Protein AF-A0A8H6IPA6-F1 (afdb_monomer_lite)

Radius of gyration: 30.09 Å; chains: 1; bounding box: 70×53×68 Å

Structure (mmCIF, N/CA/C/O backbone):
data_AF-A0A8H6IPA6-F1
#
_entry.id   AF-A0A8H6IPA6-F1
#
loop_
_atom_site.group_PDB
_atom_site.id
_atom_site.type_symbol
_atom_site.label_atom_id
_atom_site.label_alt_id
_atom_site.label_comp_id
_atom_site.label_asym_id
_atom_site.label_entity_id
_atom_site.label_seq_id
_atom_site.pdbx_PDB_ins_code
_atom_site.Cartn_x
_atom_site.Cartn_y
_atom_site.Cartn_z
_atom_site.occupancy
_atom_site.B_iso_or_equiv
_atom_site.auth_seq_id
_atom_site.auth_comp_id
_atom_site.auth_asym_id
_atom_site.auth_atom_id
_atom_site.pdbx_PDB_model_num
ATOM 1 N N . MET A 1 1 ? 54.882 23.396 -30.540 1.00 40.41 1 MET A N 1
ATOM 2 C CA . MET A 1 1 ? 54.458 23.831 -29.189 1.00 40.41 1 MET A CA 1
ATOM 3 C C . MET A 1 1 ? 53.652 25.117 -29.328 1.00 40.41 1 MET A C 1
ATOM 5 O O . MET A 1 1 ? 54.186 26.084 -29.851 1.00 40.41 1 MET A O 1
ATOM 9 N N . ARG A 1 2 ? 52.363 25.123 -28.965 1.00 45.41 2 ARG A N 1
ATOM 10 C CA . ARG A 1 2 ? 51.518 26.333 -28.939 1.00 45.41 2 ARG A CA 1
ATOM 11 C C . ARG A 1 2 ? 50.889 26.437 -27.550 1.00 45.41 2 ARG A C 1
ATOM 13 O O . ARG A 1 2 ? 50.126 25.560 -27.158 1.00 45.41 2 ARG A O 1
ATOM 20 N N . LEU A 1 3 ? 51.304 27.454 -26.803 1.00 44.09 3 LEU A N 1
ATOM 21 C CA . LEU A 1 3 ? 50.971 27.679 -25.399 1.00 44.09 3 LEU A CA 1
ATOM 22 C C . LEU A 1 3 ? 49.595 28.355 -25.297 1.00 44.09 3 LEU A C 1
ATOM 24 O O . LEU A 1 3 ? 49.373 29.390 -25.920 1.00 44.09 3 LEU A O 1
ATOM 28 N N . LYS A 1 4 ? 48.665 27.764 -24.540 1.00 49.78 4 LYS A N 1
ATOM 29 C CA . LYS A 1 4 ? 47.375 28.382 -24.200 1.00 49.78 4 LYS A CA 1
ATOM 30 C C . LYS A 1 4 ? 47.532 29.136 -22.877 1.00 49.78 4 LYS A C 1
ATOM 32 O O . LYS A 1 4 ? 47.851 28.505 -21.875 1.00 49.78 4 LYS A O 1
ATOM 37 N N . LEU A 1 5 ? 47.285 30.447 -22.862 1.00 50.97 5 LEU A N 1
ATOM 38 C CA . LEU A 1 5 ? 47.056 31.213 -21.633 1.00 50.97 5 LEU A CA 1
ATOM 39 C C . LEU A 1 5 ? 45.559 31.514 -21.517 1.00 50.97 5 LEU A C 1
ATOM 41 O O . LEU A 1 5 ? 45.030 32.319 -22.277 1.00 50.97 5 LEU A O 1
ATOM 45 N N . PHE A 1 6 ? 44.886 30.873 -20.564 1.00 52.19 6 PHE A N 1
ATOM 46 C CA . PHE A 1 6 ? 43.591 31.324 -20.055 1.00 52.19 6 PHE A CA 1
ATOM 47 C C . PHE A 1 6 ? 43.843 31.977 -18.695 1.00 52.19 6 PHE A C 1
ATOM 49 O O . PHE A 1 6 ? 44.247 31.305 -17.749 1.00 52.19 6 PHE A O 1
ATOM 56 N N . GLY A 1 7 ? 43.665 33.296 -18.621 1.00 49.78 7 GLY A N 1
ATOM 57 C CA . GLY A 1 7 ? 43.718 34.044 -17.369 1.00 49.78 7 GLY A CA 1
ATOM 58 C C . GLY A 1 7 ? 42.443 33.808 -16.565 1.00 49.78 7 GLY A C 1
ATOM 59 O O . GLY A 1 7 ? 41.347 34.084 -17.048 1.00 49.78 7 GLY A O 1
ATOM 60 N N . ALA A 1 8 ? 42.588 33.284 -15.351 1.00 57.47 8 ALA A N 1
ATOM 61 C CA . ALA A 1 8 ? 41.506 33.144 -14.388 1.00 57.47 8 ALA A CA 1
ATOM 62 C C . ALA A 1 8 ? 41.384 34.438 -13.570 1.00 57.47 8 ALA A C 1
ATOM 64 O O . ALA A 1 8 ? 42.304 34.800 -12.839 1.00 57.47 8 ALA A O 1
ATOM 65 N N . LEU A 1 9 ? 40.246 35.125 -13.687 1.00 53.34 9 LEU A N 1
ATOM 66 C CA . LEU A 1 9 ? 39.830 36.183 -12.769 1.00 53.34 9 LEU A CA 1
ATOM 67 C C . LEU A 1 9 ? 38.658 35.631 -11.947 1.00 53.34 9 LEU A C 1
ATOM 69 O O . LEU A 1 9 ? 37.551 35.487 -12.458 1.00 53.34 9 LEU A O 1
ATOM 73 N N . LEU A 1 10 ? 38.911 35.278 -10.688 1.00 52.81 10 LEU A N 1
ATOM 74 C CA . LEU A 1 10 ? 37.892 34.859 -9.723 1.00 52.81 10 LEU A CA 1
ATOM 75 C C . LEU A 1 10 ? 38.062 35.711 -8.465 1.00 52.81 10 LEU A C 1
ATOM 77 O O . LEU A 1 10 ? 38.731 35.336 -7.509 1.00 52.81 10 LEU A O 1
ATOM 81 N N . ALA A 1 11 ? 37.476 36.902 -8.504 1.00 58.25 11 ALA A N 1
ATOM 82 C CA . ALA A 1 11 ? 37.090 37.628 -7.307 1.00 58.25 11 ALA A CA 1
ATOM 83 C C . ALA A 1 11 ? 35.601 37.355 -7.099 1.00 58.25 11 ALA A C 1
ATOM 85 O O . ALA A 1 11 ? 34.860 37.518 -8.059 1.00 58.25 11 ALA A O 1
ATOM 86 N N . LEU A 1 12 ? 35.170 36.943 -5.902 1.00 52.62 12 LEU A N 1
ATOM 87 C CA . LEU A 1 12 ? 33.849 37.258 -5.339 1.00 52.62 12 LEU A CA 1
ATOM 88 C C . LEU A 1 12 ? 33.740 36.719 -3.895 1.00 52.62 12 LEU A C 1
ATOM 90 O O . LEU A 1 12 ? 33.810 35.515 -3.673 1.00 52.62 12 LEU A O 1
ATOM 94 N N . GLY A 1 13 ? 33.488 37.624 -2.942 1.00 53.00 13 GLY A N 1
ATOM 95 C CA . GLY A 1 13 ? 32.707 37.331 -1.735 1.00 53.00 13 GLY A CA 1
ATOM 96 C C . GLY A 1 13 ? 33.476 37.089 -0.434 1.00 53.00 13 GLY A C 1
ATOM 97 O O . GLY A 1 13 ? 33.750 35.955 -0.060 1.00 53.00 13 GLY A O 1
ATOM 98 N N . THR A 1 14 ? 33.707 38.152 0.337 1.00 54.78 14 THR A N 1
ATOM 99 C CA . THR A 1 14 ? 33.879 38.057 1.794 1.00 54.78 14 THR A CA 1
ATOM 100 C C . THR A 1 14 ? 32.574 37.543 2.412 1.00 54.78 14 THR A C 1
ATOM 102 O O . THR A 1 14 ? 31.553 38.232 2.353 1.00 54.78 14 THR A O 1
ATOM 105 N N . LEU A 1 15 ? 32.578 36.344 2.994 1.00 5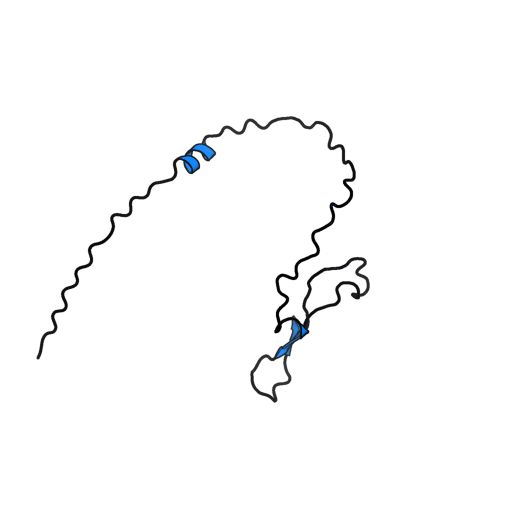4.47 15 LEU A N 1
ATOM 106 C CA . LEU A 1 15 ? 31.418 35.811 3.709 1.00 54.47 15 LEU A CA 1
ATOM 107 C C . LEU A 1 15 ? 31.280 36.526 5.066 1.00 54.47 15 LEU A C 1
ATOM 109 O O . LEU A 1 15 ? 31.891 36.123 6.053 1.00 54.47 15 LEU A O 1
ATOM 113 N N . SER A 1 16 ? 30.480 37.594 5.118 1.00 54.78 16 SER A N 1
ATOM 114 C CA . SER A 1 16 ? 29.978 38.155 6.378 1.00 54.78 16 SER A CA 1
ATOM 115 C C . SER A 1 16 ? 29.057 37.134 7.040 1.00 54.78 16 SER A C 1
ATOM 117 O O . SER A 1 16 ? 27.901 36.982 6.648 1.00 54.78 16 SER A O 1
ATOM 119 N N . GLN A 1 17 ? 29.552 36.425 8.050 1.00 56.16 17 GLN A N 1
ATOM 120 C CA . GLN A 1 17 ? 28.703 35.640 8.938 1.00 56.16 17 GLN A CA 1
ATOM 121 C C . GLN A 1 17 ? 28.037 36.594 9.935 1.00 56.16 17 GLN A C 1
ATOM 123 O O . GLN A 1 17 ? 28.578 36.902 10.994 1.00 56.16 17 GLN A O 1
ATOM 128 N N . ALA A 1 18 ? 26.854 37.093 9.577 1.00 59.00 18 ALA A N 1
ATOM 129 C CA . ALA A 1 18 ? 25.935 37.681 10.540 1.00 59.00 18 ALA A CA 1
ATOM 130 C C . ALA A 1 18 ? 25.351 36.538 11.382 1.00 59.00 18 ALA A C 1
ATOM 132 O O . ALA A 1 18 ? 24.398 35.868 10.987 1.00 59.00 18 ALA A O 1
ATOM 133 N N . PHE A 1 19 ? 25.971 36.262 12.526 1.00 61.34 19 PHE A N 1
ATOM 134 C CA . PHE A 1 19 ? 25.389 35.377 13.526 1.00 6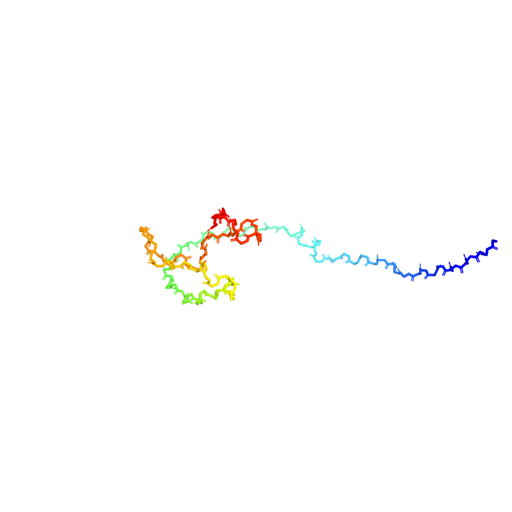1.34 19 PHE A CA 1
ATOM 135 C C . PHE A 1 19 ? 24.132 36.055 14.090 1.00 61.34 19 PHE A C 1
ATOM 137 O O . PHE A 1 19 ? 24.202 37.167 14.611 1.00 61.34 19 PHE A O 1
ATOM 144 N N . ASN A 1 20 ? 22.972 35.408 13.937 1.00 62.09 20 ASN A N 1
ATOM 145 C CA . ASN A 1 20 ? 21.698 35.907 14.453 1.00 62.09 20 ASN A CA 1
ATOM 146 C C . ASN A 1 20 ? 21.780 36.026 15.983 1.00 62.09 20 ASN A C 1
ATOM 148 O O . ASN A 1 20 ? 21.865 35.013 16.680 1.00 62.09 20 ASN A O 1
ATOM 152 N N . GLN A 1 21 ? 21.747 37.258 16.500 1.00 57.25 21 GLN A N 1
ATOM 153 C CA . GLN A 1 21 ? 21.786 37.551 17.941 1.00 57.25 21 GLN A CA 1
ATOM 154 C C . GLN A 1 21 ? 20.637 36.865 18.704 1.00 57.25 21 GLN A C 1
ATOM 156 O O . GLN A 1 21 ? 20.810 36.477 19.860 1.00 57.25 21 GLN A O 1
ATOM 161 N N . ASP A 1 22 ? 19.511 36.608 18.030 1.00 57.03 22 ASP A N 1
ATOM 162 C CA . ASP A 1 22 ? 18.358 35.885 18.578 1.00 57.03 22 ASP A CA 1
ATOM 163 C C . ASP A 1 22 ? 18.712 34.472 19.065 1.00 57.03 22 ASP A C 1
ATOM 165 O O . ASP A 1 22 ? 18.192 34.018 20.084 1.00 57.03 22 ASP A O 1
ATOM 169 N N . ALA A 1 23 ? 19.649 33.787 18.398 1.00 59.06 23 ALA A N 1
ATOM 170 C CA . ALA A 1 23 ? 20.075 32.445 18.795 1.00 59.06 23 ALA A CA 1
ATOM 171 C C . ALA A 1 23 ? 20.902 32.448 20.093 1.00 59.06 23 ALA A C 1
ATOM 173 O O . ALA A 1 23 ? 20.875 31.472 20.843 1.00 59.06 23 ALA A O 1
ATOM 174 N N . ILE A 1 24 ? 21.608 33.547 20.382 1.00 57.06 24 ILE A N 1
ATOM 175 C CA . ILE A 1 24 ? 22.407 33.687 21.606 1.00 57.06 24 ILE A CA 1
ATOM 176 C C . ILE A 1 24 ? 21.515 34.060 22.803 1.00 57.06 24 ILE A C 1
ATOM 178 O O . ILE A 1 24 ? 21.727 33.548 23.902 1.00 57.06 24 ILE A O 1
ATOM 182 N N . ASN A 1 25 ? 20.451 34.848 22.602 1.00 60.66 25 ASN A N 1
ATOM 183 C CA . ASN A 1 25 ? 19.546 35.243 23.693 1.00 60.66 25 ASN A CA 1
ATOM 184 C C . ASN A 1 25 ? 18.662 34.100 24.232 1.00 60.66 25 ASN A C 1
ATOM 186 O O . ASN A 1 25 ? 18.307 34.105 25.412 1.00 60.66 25 ASN A O 1
ATOM 190 N N . VAL A 1 26 ? 18.352 33.079 23.424 1.00 60.47 26 VAL A N 1
ATOM 191 C CA . VAL A 1 26 ? 17.564 31.910 23.873 1.00 60.47 26 VAL A CA 1
ATOM 192 C C . VAL A 1 26 ? 18.317 31.068 24.913 1.00 60.47 26 VAL A C 1
ATOM 194 O O . VAL A 1 26 ? 17.692 30.463 25.786 1.00 60.47 26 VAL A O 1
ATOM 197 N N . PHE A 1 27 ? 19.653 31.057 24.874 1.00 62.22 27 PHE A N 1
ATOM 198 C CA . PHE A 1 27 ? 20.469 30.321 25.846 1.00 62.22 27 PHE A CA 1
ATOM 199 C C . PHE A 1 27 ? 20.601 31.024 27.201 1.00 62.22 27 PHE A C 1
ATOM 201 O O . PHE A 1 27 ? 20.837 30.348 28.198 1.00 62.22 27 PHE A O 1
ATOM 208 N N . ASN A 1 28 ? 20.400 32.343 27.256 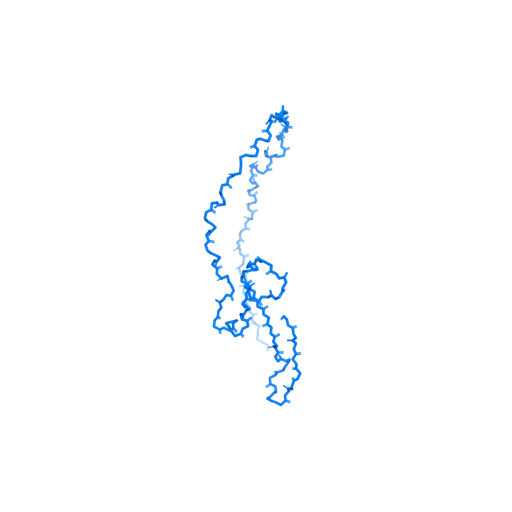1.00 61.47 28 ASN A N 1
ATOM 209 C CA . ASN A 1 28 ? 20.537 33.142 28.479 1.00 61.47 28 ASN A CA 1
ATOM 210 C C . ASN A 1 28 ? 19.215 33.300 29.256 1.00 61.47 28 ASN A C 1
ATOM 212 O O . ASN A 1 28 ? 19.112 34.091 30.189 1.00 61.47 28 ASN A O 1
ATOM 216 N N . SER A 1 29 ? 18.175 32.573 28.845 1.00 60.56 29 SER A N 1
ATOM 217 C CA . SER A 1 29 ? 16.874 32.600 29.504 1.00 60.56 29 SER A CA 1
ATOM 218 C C . SER A 1 29 ? 16.870 31.622 30.679 1.00 60.56 29 SER A C 1
ATOM 220 O O . SER A 1 29 ? 16.657 30.420 30.494 1.00 60.56 29 SER A O 1
ATOM 222 N N . ASP A 1 30 ? 17.075 32.140 31.891 1.00 55.72 30 ASP A N 1
ATOM 223 C CA . ASP A 1 30 ? 16.801 31.425 33.137 1.00 55.72 30 ASP A CA 1
ATOM 224 C C . ASP A 1 30 ? 15.346 30.946 33.131 1.00 55.72 30 ASP A C 1
ATOM 226 O O . ASP A 1 30 ? 14.397 31.704 33.347 1.00 55.72 30 ASP A O 1
ATOM 230 N N . ARG A 1 31 ? 15.150 29.658 32.832 1.00 60.53 31 ARG A N 1
ATOM 231 C CA . ARG A 1 31 ? 13.828 29.029 32.837 1.00 60.53 31 ARG A CA 1
ATOM 232 C C . ARG A 1 31 ? 13.342 28.906 34.276 1.00 60.53 31 ARG A C 1
ATOM 234 O O . ARG A 1 31 ? 13.447 27.845 34.895 1.00 60.53 31 ARG A O 1
ATOM 241 N N . LEU A 1 32 ? 12.744 29.973 34.793 1.00 54.94 32 LEU A N 1
ATOM 242 C CA . LEU A 1 32 ? 11.874 29.900 35.958 1.00 54.94 32 LEU A CA 1
ATOM 243 C C . LEU A 1 32 ? 10.665 29.037 35.586 1.00 54.94 32 LEU A C 1
ATOM 245 O O . LEU A 1 32 ? 9.711 29.464 34.945 1.00 54.94 32 LEU A O 1
ATOM 249 N N . ARG A 1 33 ? 10.767 27.762 35.952 1.00 55.59 33 ARG A N 1
ATOM 250 C CA . ARG A 1 33 ? 9.754 26.723 35.794 1.00 55.59 33 ARG A CA 1
ATOM 251 C C . ARG A 1 33 ? 8.472 27.158 36.531 1.00 55.59 33 ARG A C 1
ATOM 253 O O . ARG A 1 33 ? 8.492 27.180 37.763 1.00 55.59 33 ARG A O 1
ATOM 260 N N . PRO A 1 34 ? 7.346 27.460 35.852 1.00 53.47 34 PRO A N 1
ATOM 261 C CA . PRO A 1 34 ? 6.114 27.781 36.555 1.00 53.47 34 PRO A CA 1
ATOM 262 C C . PRO A 1 34 ? 5.562 26.500 37.181 1.00 53.47 34 PRO A C 1
ATOM 264 O O . PRO A 1 34 ? 5.132 25.568 36.498 1.00 53.47 34 PRO A O 1
ATOM 267 N N . LYS A 1 35 ? 5.598 26.435 38.512 1.00 57.09 35 LYS A N 1
ATOM 268 C CA . LYS A 1 35 ? 4.976 25.374 39.302 1.00 57.09 35 LYS A CA 1
ATOM 269 C C . LYS A 1 35 ? 3.481 25.672 39.430 1.00 57.09 35 LYS A C 1
ATOM 271 O O . LYS A 1 35 ? 3.041 26.127 40.471 1.00 57.09 35 LYS A O 1
ATOM 276 N N . ASN A 1 36 ? 2.710 25.386 38.382 1.00 55.81 36 ASN A N 1
ATOM 277 C CA . ASN A 1 36 ? 1.249 25.299 38.461 1.00 55.81 36 ASN A CA 1
ATOM 278 C C . ASN A 1 36 ? 0.785 23.943 37.920 1.00 55.81 36 ASN A C 1
ATOM 280 O O . ASN A 1 36 ? 0.354 23.799 36.782 1.00 55.81 36 ASN A O 1
ATOM 284 N N . ARG A 1 37 ? 0.893 22.923 38.780 1.00 54.28 37 ARG A N 1
ATOM 285 C CA . ARG A 1 37 ? 0.053 21.723 38.712 1.00 54.28 37 ARG A CA 1
ATOM 286 C C . ARG A 1 37 ? -1.284 22.082 39.362 1.00 54.28 37 ARG A C 1
ATOM 288 O O . ARG A 1 37 ? -1.454 21.877 40.558 1.00 54.28 37 ARG A O 1
ATOM 295 N N . ALA A 1 38 ? -2.204 22.628 38.580 1.00 54.25 38 ALA A N 1
ATOM 296 C CA . ALA A 1 38 ? -3.616 22.675 38.928 1.00 54.25 38 ALA A CA 1
ATOM 297 C C . ALA A 1 38 ? -4.367 21.847 37.877 1.00 54.25 38 ALA A C 1
ATOM 299 O O . ALA A 1 38 ? -4.323 22.170 36.696 1.00 54.25 38 ALA A O 1
ATOM 300 N N . SER A 1 39 ? -4.943 20.731 38.336 1.00 49.81 39 SER A N 1
ATOM 301 C CA . SER A 1 39 ? -5.987 19.916 37.694 1.00 49.81 39 SER A CA 1
ATOM 302 C C . SER A 1 39 ? -5.905 19.732 36.171 1.00 49.81 39 SER A C 1
ATOM 304 O O . SER A 1 39 ? -6.413 20.543 35.400 1.00 49.81 39 SER A O 1
ATOM 306 N N . ILE A 1 40 ? -5.403 18.571 35.738 1.00 51.16 40 ILE A N 1
ATOM 307 C CA . ILE A 1 40 ? -5.809 17.991 34.452 1.00 51.16 40 ILE A CA 1
ATOM 308 C C . ILE A 1 40 ? -7.282 17.605 34.613 1.00 51.16 40 ILE A C 1
ATOM 310 O O . ILE A 1 40 ? -7.610 16.504 35.046 1.00 51.16 40 ILE A O 1
ATOM 314 N N . GLN A 1 41 ? -8.178 18.548 34.345 1.00 51.25 41 GLN A N 1
ATOM 315 C CA . GLN A 1 41 ? -9.575 18.246 34.104 1.00 51.25 41 GLN A CA 1
ATOM 316 C C . GLN A 1 41 ? -9.650 17.776 32.654 1.00 51.25 41 GLN A C 1
ATOM 318 O O . GLN A 1 41 ? -9.696 18.575 31.725 1.00 51.25 41 GLN A O 1
ATOM 323 N N . SER A 1 42 ? -9.562 16.462 32.460 1.00 53.28 42 SER A N 1
ATOM 324 C CA . SER A 1 42 ? -9.814 15.814 31.178 1.00 53.28 42 SER A CA 1
ATOM 325 C C . SER A 1 42 ? -11.303 15.934 30.864 1.00 53.28 42 SER A C 1
ATOM 327 O O . SER A 1 42 ? -12.086 15.032 31.157 1.00 53.28 42 SER A O 1
ATOM 329 N N . THR A 1 43 ? -11.716 17.067 30.302 1.00 56.91 43 THR A N 1
ATOM 330 C CA . THR A 1 43 ? -12.924 17.097 29.485 1.00 56.91 43 THR A CA 1
ATOM 331 C C . THR A 1 43 ? -12.668 16.178 28.288 1.00 56.91 43 THR A C 1
ATOM 333 O O . THR A 1 43 ? -11.668 16.366 27.590 1.00 56.91 43 THR A O 1
ATOM 336 N N . PRO A 1 44 ? -13.508 15.159 28.033 1.00 55.19 44 PRO A N 1
ATOM 337 C CA . PRO A 1 44 ? -13.451 14.448 26.770 1.00 55.19 44 PRO A CA 1
ATOM 338 C C . PRO A 1 44 ? -13.875 15.442 25.690 1.00 55.19 44 PRO A C 1
ATOM 340 O O . PRO A 1 44 ? -15.062 15.670 25.465 1.00 55.19 44 PRO A O 1
ATOM 343 N N . GLN A 1 45 ? -12.897 16.103 25.068 1.00 53.78 45 GLN A N 1
ATOM 344 C CA . GLN A 1 45 ? -13.134 16.792 23.811 1.00 53.78 45 GLN A CA 1
ATOM 345 C C . GLN A 1 45 ? -13.643 15.732 22.828 1.00 53.78 45 GLN A C 1
ATOM 347 O O . GLN A 1 45 ? -12.956 14.725 22.628 1.00 53.78 45 GLN A O 1
ATOM 352 N N . PRO A 1 46 ? -14.829 15.923 22.221 1.00 58.25 46 PRO A N 1
ATOM 35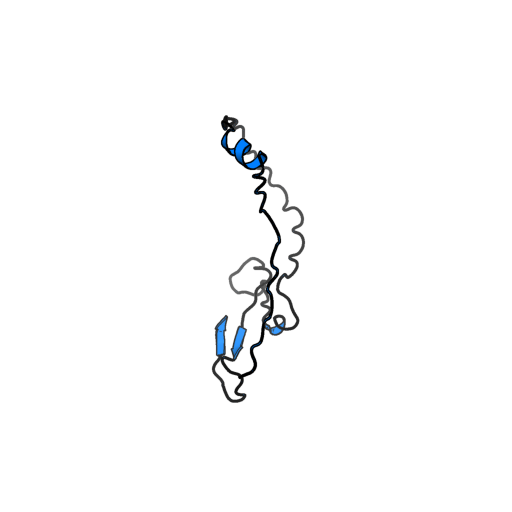3 C CA . PRO A 1 46 ? -15.210 15.140 21.058 1.00 58.25 46 PRO A CA 1
ATOM 354 C C . PRO A 1 46 ? -14.059 15.245 20.055 1.00 58.25 46 PRO A C 1
ATOM 356 O O . PRO A 1 46 ? -13.545 16.358 19.889 1.00 58.25 46 PRO A O 1
ATOM 359 N N . PRO A 1 47 ? -13.617 14.142 19.425 1.00 60.47 47 PRO A N 1
ATOM 360 C CA . PRO A 1 47 ? -12.575 14.209 18.414 1.00 60.47 47 PRO A CA 1
ATOM 361 C C . PRO A 1 47 ? -13.010 15.239 17.375 1.00 60.47 47 PRO A C 1
ATOM 363 O O . PRO A 1 47 ? -13.990 15.048 16.654 1.00 60.47 47 PRO A O 1
ATOM 366 N N . THR A 1 48 ? -12.329 16.384 17.371 1.00 53.38 48 THR A N 1
ATOM 367 C CA . THR A 1 48 ? -12.519 17.424 16.373 1.00 53.38 48 THR A CA 1
ATOM 368 C C . THR A 1 48 ? -12.327 16.752 15.031 1.00 53.38 48 THR A C 1
ATOM 370 O O . THR A 1 48 ? -11.301 16.106 14.824 1.00 53.38 48 THR A O 1
ATOM 373 N N . ALA A 1 49 ? -13.363 16.835 14.189 1.00 57.91 49 ALA A N 1
ATOM 374 C CA . ALA A 1 49 ? -13.468 16.185 12.890 1.00 57.91 49 ALA A CA 1
ATOM 375 C C . ALA A 1 49 ? -12.090 16.097 12.231 1.00 57.91 49 ALA A C 1
ATOM 377 O O . ALA A 1 49 ? -11.539 17.096 11.758 1.00 57.91 49 ALA A O 1
ATOM 378 N N . GLN A 1 50 ? -11.503 14.902 12.310 1.00 57.97 50 GLN A N 1
ATOM 379 C CA . GLN A 1 50 ? -10.189 14.627 11.770 1.00 57.97 50 GLN A CA 1
ATOM 380 C C . GLN A 1 50 ? -10.290 14.934 10.285 1.00 57.97 50 GLN A C 1
ATOM 382 O O . GLN A 1 50 ? -11.083 14.322 9.569 1.00 57.97 50 GLN A O 1
ATOM 387 N N . LYS A 1 51 ? -9.542 15.946 9.842 1.00 55.94 51 LYS A N 1
ATOM 388 C CA . LYS A 1 51 ? -9.346 16.248 8.427 1.00 55.94 51 LYS A CA 1
ATOM 389 C C . LYS A 1 51 ? -9.106 14.912 7.728 1.00 55.94 51 LYS A C 1
ATOM 391 O O . LYS A 1 51 ? -8.145 14.233 8.089 1.00 55.94 51 LYS A O 1
ATOM 396 N N . ALA A 1 52 ? -10.010 14.527 6.823 1.00 60.03 52 ALA A N 1
ATOM 397 C CA . ALA A 1 52 ? -9.935 13.246 6.127 1.00 60.03 52 ALA A CA 1
ATOM 398 C C . ALA A 1 52 ? -8.489 13.032 5.657 1.00 60.03 52 ALA A C 1
ATOM 400 O O . ALA A 1 52 ? -7.902 13.987 5.122 1.00 60.03 52 ALA A O 1
ATOM 401 N N . PRO A 1 53 ? -7.880 11.861 5.917 1.00 63.00 53 PRO A N 1
ATOM 402 C CA . PRO A 1 53 ? -6.475 11.652 5.625 1.00 63.00 53 PRO A CA 1
ATOM 403 C C . PRO A 1 53 ? -6.269 11.879 4.132 1.00 63.00 53 PRO A C 1
ATOM 405 O O . PRO A 1 53 ? -6.722 11.113 3.288 1.00 63.00 53 PRO A O 1
ATOM 408 N N . THR A 1 54 ? -5.632 12.998 3.798 1.00 76.75 54 THR A N 1
ATOM 409 C CA . THR A 1 54 ? -5.195 13.257 2.434 1.00 76.75 54 THR A CA 1
ATOM 410 C C . THR A 1 54 ? -4.128 12.213 2.149 1.00 76.75 54 THR A C 1
ATOM 412 O O . THR A 1 54 ? -3.101 12.206 2.829 1.00 76.75 54 THR A O 1
ATOM 415 N N . GLN A 1 55 ? -4.406 11.303 1.216 1.00 86.94 55 GLN A N 1
ATOM 416 C CA . GLN A 1 55 ? -3.473 10.250 0.829 1.00 86.94 55 GLN A CA 1
ATOM 417 C C . GLN A 1 55 ? -2.197 10.913 0.300 1.00 86.94 55 GLN A C 1
ATOM 419 O O . GLN A 1 55 ? -2.216 11.573 -0.740 1.00 86.94 55 GLN A O 1
ATOM 424 N N . ARG A 1 56 ? -1.105 10.822 1.061 1.00 92.88 56 ARG A N 1
ATOM 425 C CA . ARG A 1 56 ? 0.155 11.526 0.787 1.00 92.88 56 ARG A CA 1
ATOM 426 C C . ARG A 1 56 ? 0.953 10.853 -0.318 1.00 92.88 56 ARG A C 1
ATOM 428 O O . ARG A 1 56 ? 1.724 11.526 -0.995 1.00 92.88 56 ARG A O 1
ATOM 435 N N . PHE A 1 57 ? 0.791 9.542 -0.474 1.00 94.38 57 PHE A N 1
ATOM 436 C CA . PHE A 1 57 ? 1.598 8.704 -1.357 1.00 94.38 57 PHE A CA 1
ATOM 437 C C . PHE A 1 57 ? 0.765 8.011 -2.438 1.00 94.38 57 PHE A C 1
ATOM 439 O O . PHE A 1 57 ? 1.301 7.195 -3.195 1.00 94.38 57 PHE A O 1
ATOM 446 N N . LEU A 1 58 ? -0.525 8.346 -2.562 1.00 96.06 58 LEU A N 1
ATOM 447 C CA . LEU A 1 58 ? -1.352 7.818 -3.638 1.00 96.06 58 LEU A CA 1
ATOM 448 C C . LEU A 1 58 ? -0.996 8.505 -4.956 1.00 96.06 58 LEU A C 1
ATOM 450 O O . LEU A 1 58 ? -1.250 9.686 -5.173 1.00 96.06 58 LEU A O 1
ATOM 454 N N . THR A 1 59 ? -0.429 7.719 -5.860 1.00 96.81 59 THR A N 1
ATOM 455 C CA . THR A 1 59 ? -0.052 8.104 -7.219 1.00 96.81 59 THR A CA 1
ATOM 456 C C . THR A 1 59 ? -0.565 7.045 -8.188 1.00 96.81 59 THR A C 1
ATOM 458 O O . THR A 1 59 ? -0.979 5.958 -7.777 1.00 96.81 59 THR A O 1
ATOM 461 N N . ASP A 1 60 ? -0.477 7.295 -9.495 1.00 97.44 60 ASP A N 1
ATOM 462 C CA . ASP A 1 60 ? -0.840 6.282 -10.495 1.00 97.44 60 ASP A CA 1
ATOM 463 C C . ASP A 1 60 ? -0.013 4.992 -10.376 1.00 97.44 60 ASP A C 1
ATOM 465 O O . ASP A 1 60 ? -0.489 3.916 -10.734 1.00 97.44 60 ASP A O 1
ATOM 469 N N . LYS A 1 61 ? 1.217 5.079 -9.849 1.00 95.75 61 LYS A N 1
ATOM 470 C CA . LYS A 1 61 ? 2.118 3.930 -9.687 1.00 95.75 61 LYS A CA 1
ATOM 471 C C . LYS A 1 61 ? 1.835 3.123 -8.420 1.00 95.75 61 LYS A C 1
ATOM 473 O O . LYS A 1 61 ? 1.958 1.900 -8.463 1.00 95.75 61 LYS A O 1
ATOM 478 N N . SER A 1 62 ? 1.453 3.780 -7.323 1.00 96.44 62 SER A N 1
ATOM 479 C CA . SER A 1 62 ? 1.161 3.126 -6.039 1.00 96.44 62 SER A CA 1
ATOM 480 C C . SER A 1 62 ? -0.281 2.630 -5.922 1.00 96.44 62 SER A C 1
ATOM 482 O O . SER A 1 62 ? -0.546 1.742 -5.119 1.00 96.44 62 SER A O 1
ATOM 484 N N . ARG A 1 63 ? -1.204 3.120 -6.766 1.00 97.12 63 ARG A N 1
ATOM 485 C CA . ARG A 1 63 ? -2.631 2.743 -6.749 1.00 97.12 63 ARG A CA 1
ATOM 486 C C . ARG A 1 63 ? -2.876 1.232 -6.742 1.00 97.12 63 ARG A C 1
ATOM 488 O O . ARG A 1 63 ? -3.779 0.768 -6.060 1.00 97.12 63 ARG A O 1
ATOM 495 N N . LYS A 1 64 ? -2.068 0.464 -7.477 1.00 97.38 64 LYS A N 1
ATOM 496 C CA . LYS A 1 64 ? -2.195 -1.003 -7.558 1.00 97.38 64 LYS A CA 1
ATOM 497 C C . LYS A 1 64 ? -1.830 -1.746 -6.267 1.00 97.38 64 LYS A C 1
ATOM 499 O O . LYS A 1 64 ? -2.096 -2.934 -6.173 1.00 97.38 64 LYS A O 1
ATOM 504 N N . PHE A 1 65 ? -1.214 -1.058 -5.312 1.00 97.44 65 PHE A N 1
ATOM 505 C CA . PHE A 1 65 ? -0.758 -1.617 -4.042 1.00 97.44 65 PHE A CA 1
ATOM 506 C C . PHE A 1 65 ? -1.590 -1.135 -2.853 1.00 97.44 65 PHE A C 1
ATOM 508 O O . PHE A 1 65 ? -1.211 -1.382 -1.717 1.00 97.44 65 PHE A O 1
ATOM 515 N N . VAL A 1 66 ? -2.684 -0.402 -3.086 1.00 96.94 66 VAL A N 1
ATOM 516 C CA . VAL A 1 66 ? -3.526 0.134 -2.010 1.00 96.94 66 VAL A CA 1
ATOM 517 C C . VAL A 1 66 ? -4.161 -1.008 -1.223 1.00 96.94 66 VAL A C 1
ATOM 519 O O . VAL A 1 66 ? -4.798 -1.891 -1.796 1.00 96.94 66 VAL A O 1
ATOM 522 N N . VAL A 1 67 ? -4.032 -0.947 0.100 1.00 96.31 67 VAL A N 1
ATOM 523 C CA . VAL A 1 67 ? -4.671 -1.886 1.024 1.00 96.31 67 VAL A CA 1
ATOM 524 C C . VAL A 1 67 ? -5.980 -1.293 1.533 1.00 96.31 67 VAL A C 1
ATOM 526 O O . VAL A 1 67 ? -6.050 -0.114 1.882 1.00 96.31 67 VAL A O 1
ATOM 529 N N . ASN A 1 68 ? -7.025 -2.119 1.614 1.00 95.62 68 ASN A N 1
ATOM 530 C CA . ASN A 1 68 ? -8.240 -1.737 2.324 1.00 95.62 68 ASN A CA 1
ATOM 531 C C . ASN A 1 68 ? -8.007 -1.849 3.838 1.00 95.62 68 ASN A C 1
ATOM 533 O O . ASN A 1 68 ? -8.138 -2.930 4.411 1.00 95.62 68 ASN A O 1
ATOM 537 N N . GLY A 1 69 ? -7.687 -0.721 4.473 1.00 93.62 69 GLY A N 1
ATOM 538 C CA . GLY A 1 69 ? -7.369 -0.652 5.898 1.00 93.62 69 GLY A CA 1
ATOM 539 C C . GLY A 1 69 ? -8.502 -1.055 6.846 1.00 93.62 69 GLY A C 1
ATOM 540 O O . GLY A 1 69 ? -8.229 -1.427 7.981 1.00 93.62 69 GLY A O 1
ATOM 541 N N . THR A 1 70 ? -9.754 -1.054 6.376 1.00 96.12 70 THR A N 1
ATOM 542 C CA . THR A 1 70 ? -10.931 -1.478 7.163 1.00 96.12 70 THR A CA 1
ATOM 543 C C . THR A 1 70 ? -11.238 -2.971 7.064 1.00 96.12 70 THR A C 1
ATOM 545 O O . THR A 1 70 ? -12.045 -3.486 7.831 1.00 96.12 70 THR A O 1
ATOM 548 N N . ALA A 1 71 ? -10.620 -3.670 6.110 1.00 96.25 71 ALA A N 1
ATOM 549 C CA . ALA A 1 71 ? -10.883 -5.081 5.836 1.00 96.25 71 ALA A CA 1
ATOM 550 C C . ALA A 1 71 ? -9.793 -6.013 6.389 1.00 96.25 71 ALA A C 1
ATOM 552 O O . ALA A 1 71 ? -9.775 -7.198 6.059 1.00 96.25 71 ALA A O 1
ATOM 553 N N . ILE A 1 72 ? -8.868 -5.489 7.196 1.00 96.06 72 ILE A N 1
ATOM 554 C CA . ILE A 1 72 ? -7.801 -6.285 7.798 1.00 96.06 72 ILE A CA 1
ATOM 555 C C . ILE A 1 72 ? -8.398 -7.112 8.952 1.00 96.06 72 ILE A C 1
ATOM 557 O O . ILE A 1 72 ? -9.005 -6.528 9.854 1.00 96.06 72 ILE A O 1
ATOM 561 N N . PRO A 1 73 ? -8.237 -8.451 8.957 1.00 97.25 73 PRO A N 1
ATOM 562 C CA . PRO A 1 73 ? -8.722 -9.292 10.048 1.00 97.25 73 PRO A CA 1
ATOM 563 C C . PRO A 1 73 ? -8.153 -8.858 11.401 1.00 97.25 73 PRO A C 1
ATOM 565 O O . PRO A 1 73 ? -6.985 -8.487 11.494 1.00 97.25 73 PRO A O 1
ATOM 568 N N . ASP A 1 74 ? -8.987 -8.910 12.440 1.00 97.31 74 ASP A N 1
ATOM 569 C CA . ASP A 1 74 ? -8.629 -8.610 13.835 1.00 97.31 74 ASP A CA 1
ATOM 570 C C . ASP A 1 74 ? -8.126 -7.177 14.108 1.00 97.31 74 ASP A C 1
ATOM 572 O O . ASP A 1 74 ? -7.688 -6.870 15.219 1.00 97.31 74 ASP A O 1
ATOM 576 N N . VAL A 1 75 ? -8.243 -6.268 13.134 1.00 95.94 75 VAL A N 1
ATOM 577 C CA . VAL A 1 75 ? -7.917 -4.847 13.293 1.00 95.94 75 VAL A CA 1
ATOM 578 C C . VAL A 1 75 ? -9.220 -4.038 13.369 1.00 95.94 75 VAL A C 1
ATOM 580 O O . VAL A 1 75 ? -9.885 -3.840 12.355 1.00 95.94 75 VAL A O 1
ATOM 583 N N . PRO A 1 76 ? -9.627 -3.554 14.561 1.00 96.25 76 PRO A N 1
ATOM 584 C CA . PRO A 1 76 ? -10.953 -2.963 14.769 1.00 96.25 76 PRO A CA 1
ATOM 585 C C . PRO A 1 76 ? -11.052 -1.482 14.362 1.00 96.25 76 PRO A C 1
ATOM 587 O O . PRO A 1 76 ? -12.010 -0.803 14.730 1.00 96.25 76 PRO A O 1
ATOM 590 N N . PHE A 1 77 ? -10.056 -0.946 13.658 1.00 94.38 77 PHE A N 1
ATOM 591 C CA . PHE A 1 77 ? -9.990 0.454 13.247 1.00 94.38 77 PHE A CA 1
ATOM 592 C C . PHE A 1 77 ? -9.426 0.573 11.832 1.00 94.38 77 PHE A C 1
ATOM 594 O O . PHE A 1 77 ? -8.732 -0.318 11.353 1.00 94.38 77 PHE A O 1
ATOM 601 N N . ASP A 1 78 ? -9.697 1.695 11.171 1.00 94.31 78 ASP A N 1
ATOM 602 C CA . ASP A 1 78 ? -9.073 1.992 9.885 1.00 94.31 78 ASP A CA 1
ATOM 603 C C . ASP A 1 78 ? -7.602 2.377 10.093 1.00 94.31 78 ASP A C 1
ATOM 605 O O . ASP A 1 78 ? -7.301 3.403 10.711 1.00 94.31 78 ASP A O 1
ATOM 609 N N . VAL A 1 79 ? -6.678 1.560 9.579 1.00 93.50 79 VAL A N 1
ATOM 610 C CA . VAL A 1 79 ? -5.231 1.846 9.629 1.00 93.50 79 VAL A CA 1
ATOM 611 C C . VAL A 1 79 ? -4.830 3.032 8.745 1.00 93.50 79 VAL A C 1
ATOM 613 O O . VAL A 1 79 ? -3.715 3.542 8.863 1.00 93.50 79 VAL A O 1
ATOM 616 N N . GLY A 1 80 ? -5.737 3.500 7.885 1.00 93.75 80 GLY A N 1
ATOM 617 C CA . GLY A 1 80 ? -5.519 4.613 6.978 1.00 93.75 80 GLY A CA 1
ATOM 618 C C . GLY A 1 80 ? -4.723 4.214 5.739 1.00 93.75 80 GLY A C 1
ATOM 619 O O . GLY A 1 80 ? -4.729 3.066 5.295 1.00 93.75 80 GLY A O 1
ATOM 620 N N . GLU A 1 81 ? -4.041 5.194 5.145 1.00 95.44 81 GLU A N 1
ATOM 621 C CA . GLU A 1 81 ? -3.266 4.991 3.923 1.00 95.44 81 GLU A CA 1
ATOM 622 C C . GLU A 1 81 ? -2.147 3.962 4.141 1.00 95.44 81 GLU A C 1
ATOM 624 O O . GLU A 1 81 ? -1.175 4.217 4.848 1.00 95.44 81 GLU A O 1
ATOM 629 N N . SER A 1 82 ? -2.293 2.806 3.499 1.00 95.31 82 SER A N 1
ATOM 630 C CA . SER A 1 82 ? -1.368 1.680 3.583 1.00 95.31 82 SER A CA 1
ATOM 631 C C . SER A 1 82 ? -1.186 1.049 2.207 1.00 95.31 82 SER A C 1
ATOM 633 O O . SER A 1 82 ? -2.119 1.021 1.397 1.00 95.31 82 SER A O 1
ATOM 635 N N . TYR A 1 83 ? 0.015 0.527 1.956 1.00 97.12 83 TYR A N 1
ATOM 636 C CA . TYR A 1 83 ? 0.371 -0.130 0.705 1.00 97.12 83 TYR A CA 1
ATOM 637 C C . TYR A 1 83 ? 1.092 -1.438 0.985 1.00 97.12 83 TYR A C 1
ATOM 639 O O . TYR A 1 83 ? 1.937 -1.474 1.873 1.00 97.12 83 TYR A O 1
ATOM 647 N N . ALA A 1 84 ? 0.773 -2.470 0.213 1.00 97.38 84 ALA A N 1
ATOM 648 C CA . ALA A 1 84 ? 1.468 -3.747 0.252 1.00 97.38 84 ALA A CA 1
ATOM 649 C C . ALA A 1 84 ? 1.433 -4.400 -1.128 1.00 97.38 84 ALA A C 1
ATOM 65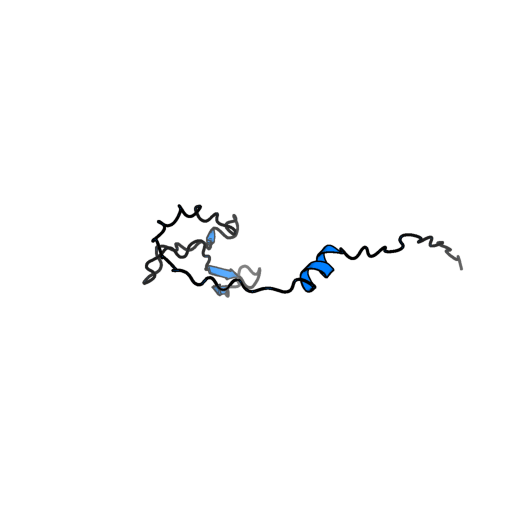1 O O . ALA A 1 84 ? 0.498 -4.192 -1.913 1.00 97.38 84 ALA A O 1
ATOM 652 N N . GLY A 1 85 ? 2.440 -5.206 -1.438 1.00 97.69 85 GLY A N 1
ATOM 653 C CA . GLY A 1 85 ? 2.430 -5.966 -2.680 1.00 97.69 85 GLY A CA 1
ATOM 654 C C . GLY A 1 85 ? 3.765 -6.581 -3.047 1.00 97.69 85 GLY A C 1
ATOM 655 O O . GLY A 1 85 ? 4.657 -6.744 -2.222 1.00 97.69 85 GLY A O 1
ATOM 656 N N . LEU A 1 86 ? 3.874 -6.943 -4.322 1.00 97.50 86 LEU A N 1
ATOM 657 C CA . LEU A 1 86 ? 5.057 -7.568 -4.891 1.00 97.50 86 LEU A CA 1
ATOM 658 C C . LEU A 1 86 ? 5.712 -6.642 -5.920 1.00 97.50 86 LEU A C 1
ATOM 660 O O . LEU A 1 86 ? 5.033 -6.035 -6.756 1.00 97.50 86 LEU A O 1
ATOM 664 N N . LEU A 1 87 ? 7.039 -6.536 -5.858 1.00 95.94 87 LEU A N 1
ATOM 665 C CA . LEU A 1 87 ? 7.858 -5.823 -6.836 1.00 95.94 87 LEU A CA 1
ATOM 666 C C . LEU A 1 87 ? 8.778 -6.794 -7.580 1.00 95.94 87 LEU A C 1
ATOM 668 O O . LEU A 1 87 ? 9.503 -7.546 -6.925 1.00 95.94 87 LEU A O 1
ATOM 672 N N . PRO A 1 88 ? 8.814 -6.750 -8.924 1.00 95.56 88 PRO A N 1
ATOM 673 C CA . PRO A 1 88 ? 9.825 -7.456 -9.702 1.00 95.56 88 PRO A CA 1
ATOM 674 C C . PRO A 1 88 ? 11.230 -7.012 -9.301 1.00 95.56 88 PRO A C 1
ATOM 676 O O . PRO A 1 88 ? 11.485 -5.820 -9.115 1.00 95.56 88 PRO A O 1
ATOM 679 N N . ILE A 1 89 ? 12.150 -7.968 -9.199 1.00 96.12 89 ILE A N 1
ATOM 680 C CA . ILE A 1 89 ? 13.554 -7.683 -8.864 1.00 96.12 89 ILE A CA 1
ATOM 681 C C . ILE A 1 89 ? 14.409 -7.347 -10.088 1.00 96.12 89 ILE A C 1
ATOM 683 O O . ILE A 1 89 ? 15.534 -6.873 -9.943 1.00 96.12 89 ILE A O 1
ATOM 687 N N . SER A 1 90 ? 13.894 -7.602 -11.291 1.00 96.38 90 SER A N 1
ATOM 688 C CA . SER A 1 90 ? 14.586 -7.354 -12.552 1.00 96.38 90 SER A CA 1
ATOM 689 C C . SER A 1 90 ? 13.614 -6.857 -13.633 1.00 96.38 90 SER A C 1
ATOM 691 O O . SER A 1 90 ? 12.407 -6.769 -13.409 1.00 96.38 90 SER A O 1
ATOM 693 N N . GLN A 1 91 ? 14.160 -6.480 -14.791 1.00 95.38 91 GLN A N 1
ATOM 694 C CA . GLN A 1 91 ? 13.393 -6.096 -15.985 1.00 95.38 91 GLN A CA 1
ATOM 695 C C . GLN A 1 91 ? 13.225 -7.261 -16.978 1.00 95.38 91 GLN A C 1
ATOM 697 O O . GLN A 1 91 ? 12.676 -7.058 -18.059 1.00 95.38 91 GLN A O 1
ATOM 702 N N . ASP A 1 92 ? 13.740 -8.453 -16.655 1.00 96.94 92 ASP A N 1
ATOM 703 C CA . ASP A 1 92 ? 13.571 -9.638 -17.498 1.00 96.94 92 ASP A CA 1
ATOM 704 C C . ASP A 1 92 ? 12.098 -10.075 -17.454 1.00 96.94 92 ASP A C 1
ATOM 706 O O . ASP A 1 92 ? 11.576 -10.313 -16.363 1.00 96.94 92 ASP A O 1
ATOM 710 N N . PRO A 1 93 ? 11.408 -10.191 -18.604 1.00 93.75 93 PRO A N 1
ATOM 711 C CA . PRO A 1 93 ? 10.012 -10.618 -18.637 1.00 93.75 93 PRO A CA 1
ATOM 712 C C . PRO A 1 93 ? 9.785 -12.055 -18.143 1.00 93.75 93 PRO A C 1
ATOM 714 O O . PRO A 1 93 ? 8.639 -12.405 -17.880 1.00 93.75 93 PRO A O 1
ATOM 717 N N . ASN A 1 94 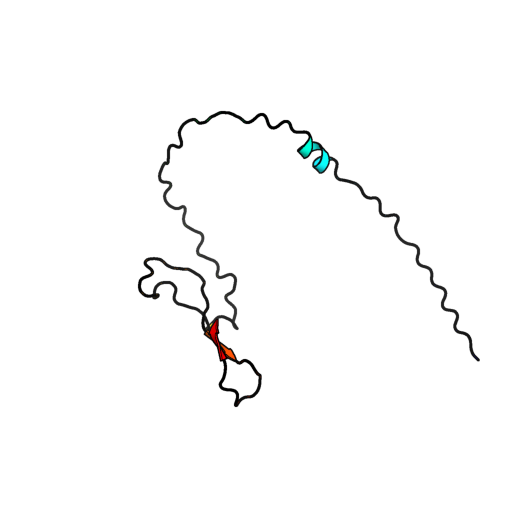? 10.836 -12.876 -18.031 1.00 96.12 94 ASN A N 1
ATOM 718 C CA . ASN A 1 94 ? 10.763 -14.257 -17.541 1.00 96.12 94 ASN A CA 1
ATOM 719 C C . ASN A 1 94 ? 11.239 -14.403 -16.083 1.00 96.12 94 ASN A C 1
ATOM 721 O O . ASN A 1 94 ? 11.375 -15.522 -15.589 1.00 96.12 94 ASN A O 1
ATOM 725 N N . GLU A 1 95 ? 11.557 -13.301 -15.396 1.00 96.06 95 GLU A N 1
ATOM 726 C CA . GLU A 1 95 ? 11.900 -13.340 -13.975 1.00 96.06 95 GLU A CA 1
ATOM 727 C C . GLU A 1 95 ? 10.628 -13.416 -13.122 1.00 96.06 95 GLU A C 1
ATOM 729 O O . GLU A 1 95 ? 9.831 -12.482 -13.075 1.00 96.06 95 GLU A O 1
ATOM 734 N N . GLU A 1 96 ? 10.480 -14.514 -12.385 1.00 96.19 96 GLU A N 1
ATOM 735 C CA . GLU A 1 96 ? 9.308 -14.771 -11.539 1.00 96.19 96 GLU A CA 1
ATOM 736 C C . GLU A 1 96 ? 9.486 -14.271 -10.094 1.00 96.19 96 GLU A C 1
ATOM 738 O O . GLU A 1 96 ? 8.509 -14.074 -9.362 1.00 96.19 96 GLU A O 1
ATOM 743 N N . ARG A 1 97 ? 10.735 -14.074 -9.642 1.00 97.19 97 ARG A N 1
ATOM 744 C CA . ARG A 1 97 ? 11.021 -13.690 -8.252 1.00 97.19 97 ARG A CA 1
ATOM 745 C C . ARG A 1 97 ? 10.634 -12.240 -7.994 1.00 97.19 97 ARG A C 1
ATOM 747 O O . ARG A 1 97 ? 10.920 -11.336 -8.779 1.00 97.19 97 ARG A O 1
ATOM 754 N N . GLN A 1 98 ? 10.028 -12.012 -6.834 1.00 97.69 98 GLN A N 1
ATOM 755 C CA . GLN A 1 98 ? 9.518 -10.707 -6.433 1.00 97.69 98 GLN A CA 1
ATOM 756 C C . GLN A 1 98 ? 9.814 -10.435 -4.957 1.00 97.69 98 GLN A C 1
ATOM 758 O O . GLN A 1 98 ? 9.902 -11.358 -4.146 1.00 97.69 98 GLN A O 1
ATOM 763 N N . LEU A 1 99 ? 9.966 -9.157 -4.614 1.00 97.75 99 LEU A N 1
ATOM 764 C CA . LEU A 1 99 ? 10.109 -8.689 -3.238 1.00 97.75 99 LEU A CA 1
ATOM 765 C C . LEU A 1 99 ? 8.749 -8.288 -2.683 1.00 97.75 99 LEU A C 1
ATOM 767 O O . LEU A 1 99 ? 8.027 -7.520 -3.318 1.00 97.75 99 LEU A O 1
ATOM 771 N N . TYR A 1 100 ? 8.441 -8.788 -1.490 1.00 97.50 100 TYR A N 1
ATOM 772 C CA . TYR A 1 100 ? 7.295 -8.340 -0.712 1.00 97.50 100 TYR A CA 1
ATOM 773 C C . TYR A 1 100 ? 7.638 -7.070 0.069 1.00 97.50 100 TYR A C 1
ATOM 775 O O . TYR A 1 100 ? 8.745 -6.958 0.606 1.00 97.50 100 TYR A O 1
ATOM 783 N N . PHE A 1 101 ? 6.685 -6.144 0.138 1.00 96.25 101 PHE A N 1
ATOM 784 C CA . PHE A 1 101 ? 6.756 -4.920 0.931 1.00 96.25 101 PHE A CA 1
ATOM 785 C C . PHE A 1 101 ? 5.392 -4.581 1.535 1.00 96.25 101 PHE A C 1
ATOM 787 O O . PHE A 1 101 ? 4.364 -5.023 0.963 1.00 96.25 101 PHE A O 1
#

Sequence (101 aa):
MRLKLFGALLALGTLSQAFNQDAINVFNSDRLRPKNRASIQSTPQPPTAQKAPTQRFLTDKSRKFVVNGTAIPDVPFDVGESYAGLLPISQDPNEERQLYF

Organism: NCBI:txid2175873

Secondary structure (DSSP, 8-state):
--------------------HHHHHGGG---------------------------SS--TTTGGGB--TTSSTT--S---S-B--EEESSS-TT---EEE-

pLDDT: mean 74.48, std 20.4, range [40.41, 97.75]

Foldseek 3Di:
DDDDDDDDDDDDDDDPPPDPVVVVVVVVDPPPDPPDPDDPPPDPDDPDPPPQPPQPPDDPVQVVFFDQQPPDPPDPDRPPTDGWDWAQPDPPPPRPDTDTD